Protein AF-A0AAW1NKD7-F1 (afdb_monomer_lite)

pLDDT: mean 71.97, std 22.17, range [36.28, 98.69]

Radius of gyration: 28.8 Å; chains: 1; bounding box: 58×76×68 Å

Sequence (134 aa):
MQQQQQQQQLQSTDSGSRGKARSSDKASSAYASRHQAAEQRRRSRINDRLDRLRACVPHQDRANTAAFLDEVIKYVQSLQQRVRELEAAVGVPSTIPEAKAHEAYPAPSTSAAETAFLRIERRSVETGKLAELV

Organism: NCBI:txid706552

Secondary structure (DSSP, 8-state):
--TTSGGG-S--------SS-TTHHHHHHHHHHHHHHHHHHHHHHHHHHHHHHHHHS---TT--HHHHHHHHHHHHHHHHHHHHHHHHHHT------------------TTTTHHHHTTTS-S-S---------

InterPro domains:
  IPR011598 Myc-type, basic helix-loop-helix (bHLH) domain [PF00010] (33-80)
  IPR011598 Myc-type, basic helix-loop-helix (bHLH) domain [PS50888] (30-79)
  IPR011598 Myc-type, basic helix-loop-helix (bHLH) domain [SM00353] (36-85)
  IPR036638 Helix-loop-helix DNA-binding domain superfamily [G3DSA:4.10.280.10] (29-93)
  IPR036638 Helix-loop-helix DNA-binding domain superfamily [SSF47459] (33-93)
  IPR044295 Transcription factor BIM1/2/3 [PTHR46412] (4-89)

Structure (mmCIF, N/CA/C/O backbone):
data_AF-A0AAW1NKD7-F1
#
_entry.id   AF-A0AAW1NKD7-F1
#
loop_
_atom_site.group_PDB
_atom_site.id
_atom_site.type_symbol
_atom_site.label_atom_id
_atom_site.label_alt_id
_atom_site.label_comp_id
_atom_site.label_asym_id
_atom_site.label_entity_id
_atom_site.label_seq_id
_atom_site.pdbx_PDB_ins_code
_atom_site.Cartn_x
_atom_site.Cartn_y
_atom_site.Cartn_z
_atom_site.occupancy
_atom_site.B_iso_or_equiv
_atom_site.auth_seq_id
_atom_site.auth_comp_id
_atom_site.auth_asym_id
_atom_site.auth_atom_id
_atom_site.pdbx_PDB_model_num
ATOM 1 N N . MET A 1 1 ? 3.313 28.440 -36.389 1.00 56.69 1 MET A N 1
ATOM 2 C CA . MET A 1 1 ? 4.443 28.014 -37.249 1.00 56.69 1 MET A CA 1
ATOM 3 C C . MET A 1 1 ? 5.728 27.705 -36.471 1.00 56.69 1 MET A C 1
ATOM 5 O O . MET A 1 1 ? 6.350 26.709 -36.794 1.00 56.69 1 MET A O 1
ATOM 9 N N . GLN A 1 2 ? 6.117 28.453 -35.424 1.00 64.19 2 GLN A N 1
ATOM 10 C CA . GLN A 1 2 ? 7.354 28.153 -34.664 1.00 64.19 2 GLN A CA 1
ATOM 11 C C . GLN A 1 2 ? 7.263 26.980 -33.666 1.00 64.19 2 GLN A C 1
ATOM 13 O O . GLN A 1 2 ? 8.270 26.340 -33.390 1.00 64.19 2 GLN A O 1
ATOM 18 N N . GLN A 1 3 ? 6.073 26.627 -33.166 1.00 64.75 3 GLN A N 1
ATOM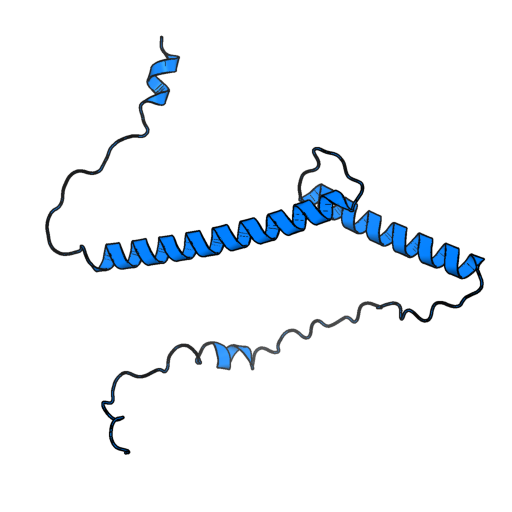 19 C CA . GLN A 1 3 ? 5.941 25.554 -32.165 1.00 64.75 3 GLN A CA 1
ATOM 20 C C . GLN A 1 3 ? 6.013 24.131 -32.760 1.00 64.75 3 GLN A C 1
ATOM 22 O O . GLN A 1 3 ? 6.223 23.166 -32.033 1.00 64.75 3 GLN A O 1
ATOM 27 N N . GLN A 1 4 ? 5.901 23.986 -34.086 1.00 61.53 4 GLN A N 1
ATOM 28 C CA . GLN A 1 4 ? 5.941 22.675 -34.747 1.00 61.53 4 GLN A CA 1
ATOM 29 C C . GLN A 1 4 ? 7.374 22.197 -35.057 1.00 61.53 4 GLN A C 1
ATOM 31 O O . GLN A 1 4 ? 7.587 21.006 -35.264 1.00 61.53 4 GLN A O 1
ATOM 36 N N . GLN A 1 5 ? 8.374 23.088 -35.026 1.00 61.50 5 GLN A N 1
ATOM 37 C CA . GLN A 1 5 ? 9.779 22.725 -35.275 1.00 61.50 5 GLN A CA 1
ATOM 38 C C . GLN A 1 5 ? 10.489 22.103 -34.066 1.00 61.50 5 GLN A C 1
ATOM 40 O O . GLN A 1 5 ? 11.504 21.435 -34.238 1.00 61.50 5 GLN A O 1
ATOM 45 N N . GLN A 1 6 ? 9.959 22.254 -32.849 1.00 61.59 6 GLN A N 1
ATOM 46 C CA . GLN A 1 6 ? 10.616 21.706 -31.658 1.00 61.59 6 GLN A CA 1
ATOM 47 C C . GLN A 1 6 ? 10.318 20.214 -31.425 1.00 61.59 6 GLN A C 1
ATOM 49 O O . GLN A 1 6 ? 11.028 19.565 -30.665 1.00 61.59 6 GLN A O 1
ATOM 54 N N . GLN A 1 7 ? 9.332 19.637 -32.122 1.00 59.34 7 GLN A N 1
ATOM 55 C CA . GLN A 1 7 ? 8.978 18.216 -31.982 1.00 59.34 7 GLN A CA 1
ATOM 56 C C . GLN A 1 7 ? 9.740 17.275 -32.936 1.00 59.34 7 GLN A C 1
ATOM 58 O O . GLN A 1 7 ? 9.545 16.066 -32.867 1.00 59.34 7 GLN A O 1
ATOM 63 N N . GLN A 1 8 ? 10.636 17.781 -33.793 1.00 56.56 8 GLN A N 1
ATOM 64 C CA . GLN A 1 8 ? 11.392 16.949 -34.749 1.00 56.56 8 GLN A CA 1
ATOM 65 C C . GLN A 1 8 ? 12.825 16.589 -34.299 1.00 56.56 8 GLN A C 1
ATOM 67 O O . GLN A 1 8 ? 13.549 15.945 -35.048 1.00 56.56 8 GLN A O 1
ATOM 72 N N . GLN A 1 9 ? 13.253 16.944 -33.080 1.00 55.78 9 GLN A N 1
ATOM 73 C CA . GLN A 1 9 ? 14.647 16.756 -32.626 1.00 55.78 9 GLN A CA 1
ATOM 74 C C . GLN A 1 9 ? 14.918 15.506 -31.760 1.00 55.78 9 GLN A C 1
ATOM 76 O O . GLN A 1 9 ? 15.846 15.513 -30.959 1.00 55.78 9 GLN A O 1
ATOM 81 N N . LEU A 1 10 ? 14.167 14.407 -31.904 1.00 51.78 10 LEU A N 1
ATOM 82 C CA . LEU A 1 10 ? 14.479 13.146 -31.194 1.00 51.78 10 LEU A CA 1
ATOM 83 C C . LEU A 1 10 ? 14.601 11.920 -32.108 1.00 51.78 10 LEU A C 1
ATOM 85 O O . LEU A 1 10 ? 14.267 10.808 -31.706 1.00 51.78 10 LEU A O 1
ATOM 89 N N . GLN A 1 11 ? 15.105 12.091 -33.330 1.00 53.00 11 GLN A N 1
ATOM 90 C CA . GLN A 1 11 ? 15.504 10.957 -34.165 1.00 53.00 11 GLN A CA 1
ATOM 91 C C . GLN A 1 11 ? 16.816 11.267 -34.889 1.00 53.00 11 GLN A C 1
ATOM 93 O O . GLN A 1 11 ? 16.874 12.221 -35.661 1.00 53.00 11 GLN A O 1
ATOM 98 N N . SER A 1 12 ? 17.814 10.399 -34.669 1.00 46.31 12 SER A N 1
ATOM 99 C CA . SER A 1 12 ? 18.993 10.095 -35.512 1.00 46.31 12 SER A CA 1
ATOM 100 C C . SER A 1 12 ? 20.355 10.393 -34.877 1.00 46.31 12 SER A C 1
ATOM 102 O O . SER A 1 12 ? 20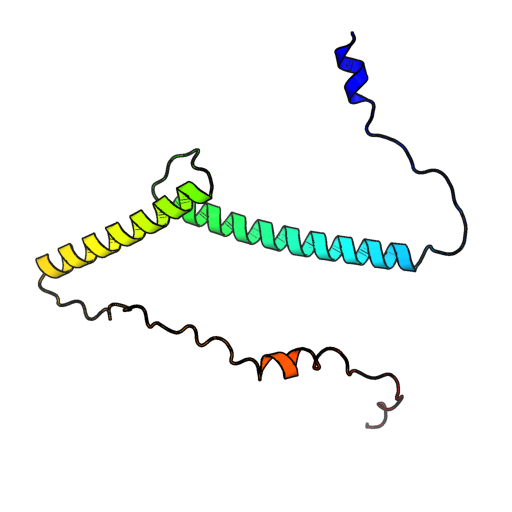.841 11.511 -34.964 1.00 46.31 12 SER A O 1
ATOM 104 N N . THR A 1 13 ? 21.019 9.342 -34.384 1.00 40.47 13 THR A N 1
ATOM 105 C CA . THR A 1 13 ? 22.406 9.013 -34.767 1.00 40.47 13 THR A CA 1
ATOM 106 C C . THR A 1 13 ? 22.634 7.501 -34.624 1.00 40.47 13 THR A C 1
ATOM 108 O O . THR A 1 13 ? 23.057 7.005 -33.587 1.00 40.47 13 THR A O 1
ATOM 111 N N . ASP A 1 14 ? 22.379 6.740 -35.689 1.00 48.75 14 ASP A N 1
ATOM 112 C CA . ASP A 1 14 ? 23.115 5.491 -35.915 1.00 48.75 14 ASP A CA 1
ATOM 113 C C . ASP A 1 14 ? 23.528 5.431 -37.381 1.00 48.75 14 ASP A C 1
ATOM 115 O O . ASP A 1 14 ? 22.746 5.095 -38.269 1.00 48.75 14 ASP A O 1
ATOM 119 N N . SER A 1 15 ? 24.776 5.806 -37.637 1.00 47.88 15 SER A N 1
ATOM 120 C CA . SER A 1 15 ? 25.450 5.433 -38.869 1.00 47.88 15 SER A CA 1
ATOM 121 C C . SER A 1 15 ? 26.953 5.336 -38.634 1.00 47.88 15 SER A C 1
ATOM 123 O O . SER A 1 15 ? 27.668 6.334 -38.662 1.00 47.88 15 SER A O 1
ATOM 125 N N . GLY A 1 16 ? 27.428 4.098 -38.497 1.00 45.38 16 GLY A N 1
ATOM 126 C CA . GLY A 1 16 ? 28.688 3.692 -39.115 1.00 45.38 16 GLY A CA 1
ATOM 127 C C . GLY A 1 16 ? 29.859 3.393 -38.182 1.00 45.38 16 GLY A C 1
ATOM 128 O O . GLY A 1 16 ? 30.730 4.228 -37.989 1.00 45.38 16 GLY A O 1
ATOM 129 N N . SER A 1 17 ? 29.995 2.126 -37.780 1.00 45.94 17 SER A N 1
ATOM 130 C CA . SER A 1 17 ? 31.299 1.450 -37.853 1.00 45.94 17 SER A CA 1
ATOM 131 C C . SER A 1 17 ? 31.132 -0.070 -37.971 1.00 45.94 17 SER A C 1
ATOM 133 O O . SER A 1 17 ? 30.509 -0.746 -37.145 1.00 45.94 17 SER A O 1
ATOM 135 N N . ARG A 1 18 ? 31.637 -0.627 -39.076 1.00 53.72 18 ARG A N 1
ATOM 136 C CA . ARG A 1 18 ? 31.722 -2.069 -39.333 1.00 53.72 18 ARG A CA 1
ATOM 137 C C . ARG A 1 18 ? 33.073 -2.568 -38.824 1.00 53.72 18 ARG A C 1
ATOM 139 O O . ARG A 1 18 ? 34.096 -2.184 -39.369 1.00 53.72 18 ARG A O 1
ATOM 146 N N . GLY A 1 19 ? 33.044 -3.529 -37.900 1.00 50.75 19 GLY A N 1
ATOM 147 C CA . GLY A 1 19 ? 34.124 -4.508 -37.746 1.00 50.75 19 GLY A CA 1
ATOM 148 C C . GLY A 1 19 ? 34.533 -4.807 -36.304 1.00 50.75 19 GLY A C 1
ATOM 149 O O . GLY A 1 19 ? 35.221 -4.017 -35.684 1.00 50.75 19 GLY A O 1
ATOM 150 N N . LYS A 1 20 ? 34.185 -6.015 -35.830 1.00 49.75 20 LYS A N 1
ATOM 151 C CA . LYS A 1 20 ? 34.854 -6.753 -34.733 1.00 49.75 20 LYS A CA 1
ATOM 152 C C . LYS A 1 20 ? 34.604 -6.348 -33.254 1.00 49.75 20 LYS A C 1
ATOM 154 O O . LYS A 1 20 ? 35.497 -6.510 -32.440 1.00 49.75 20 LYS A O 1
ATOM 159 N N . ALA A 1 21 ? 33.381 -5.965 -32.866 1.00 53.12 21 ALA A N 1
ATOM 160 C CA . ALA A 1 21 ? 32.963 -5.904 -31.440 1.00 53.12 21 ALA A CA 1
ATOM 161 C C . ALA A 1 21 ? 31.536 -6.448 -31.161 1.00 53.12 21 ALA A C 1
ATOM 163 O O . ALA A 1 21 ? 30.978 -6.319 -30.080 1.00 53.12 21 ALA A O 1
ATOM 164 N N . ARG A 1 22 ? 30.899 -7.088 -32.151 1.00 55.91 22 ARG A N 1
ATOM 165 C CA . ARG A 1 22 ? 29.436 -7.303 -32.164 1.00 55.91 22 ARG A CA 1
ATOM 166 C C . ARG A 1 22 ? 28.898 -8.435 -31.273 1.00 55.91 22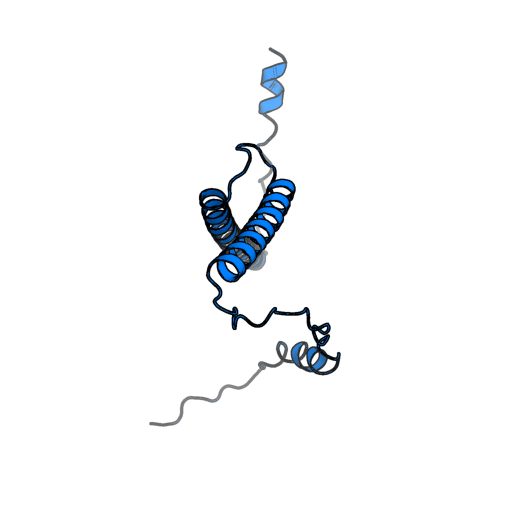 ARG A C 1
ATOM 168 O O . ARG A 1 22 ? 27.684 -8.631 -31.263 1.00 55.91 22 ARG A O 1
ATOM 175 N N . SER A 1 23 ? 29.740 -9.200 -30.575 1.00 58.19 23 SER A N 1
ATOM 176 C CA . SER A 1 23 ? 29.277 -10.284 -29.687 1.00 58.19 23 SER A CA 1
ATOM 177 C C . SER A 1 23 ? 29.153 -9.845 -28.225 1.00 58.19 23 SER A C 1
ATOM 179 O O . SER A 1 23 ? 28.169 -10.202 -27.579 1.00 58.19 23 SER A O 1
ATOM 181 N N . SER A 1 24 ? 30.080 -9.027 -27.719 1.00 60.72 24 SER A N 1
ATOM 182 C CA . SER A 1 24 ? 30.067 -8.522 -26.338 1.00 60.72 24 SER A CA 1
ATOM 183 C C . SER A 1 24 ? 28.955 -7.499 -26.105 1.00 60.72 24 SER A C 1
ATOM 185 O O . SER A 1 24 ? 28.232 -7.602 -25.116 1.00 60.72 24 SER A O 1
ATOM 187 N N . ASP A 1 25 ? 28.732 -6.580 -27.048 1.00 60.59 25 ASP A N 1
ATOM 188 C CA . ASP A 1 25 ? 27.690 -5.549 -26.915 1.00 60.59 25 ASP A CA 1
ATOM 189 C C . ASP A 1 25 ? 26.276 -6.131 -27.009 1.00 60.59 25 ASP A C 1
ATOM 191 O O . ASP A 1 25 ? 25.363 -5.687 -26.314 1.00 60.59 25 ASP A O 1
ATOM 195 N N . LYS A 1 26 ? 26.086 -7.190 -27.807 1.00 61.56 26 LYS A N 1
ATOM 196 C CA . LYS A 1 26 ? 24.810 -7.917 -27.867 1.00 61.56 26 LYS A CA 1
ATOM 197 C C . LYS A 1 26 ? 24.534 -8.701 -26.588 1.00 61.56 26 LYS A C 1
ATOM 199 O O . LYS A 1 26 ? 23.390 -8.731 -26.143 1.00 61.56 26 LYS A O 1
ATOM 204 N N . ALA A 1 27 ? 25.558 -9.305 -25.982 1.00 63.06 27 ALA A N 1
ATOM 205 C CA . ALA A 1 27 ? 25.425 -9.978 -24.692 1.00 63.06 27 ALA A CA 1
ATOM 206 C C . ALA A 1 27 ? 25.131 -8.978 -23.556 1.00 63.06 27 ALA A C 1
ATOM 208 O O . ALA A 1 27 ? 24.255 -9.235 -22.730 1.00 63.06 27 ALA A O 1
ATOM 209 N N . SER A 1 28 ? 25.789 -7.813 -23.566 1.00 71.00 28 SER A N 1
ATOM 210 C CA . SER A 1 28 ? 25.546 -6.708 -22.627 1.00 71.00 28 SER A CA 1
ATOM 211 C C . SER A 1 28 ? 24.134 -6.123 -22.773 1.00 71.00 28 SER A C 1
ATOM 213 O O . SER A 1 28 ? 23.395 -6.018 -21.794 1.00 71.00 28 SER A O 1
ATOM 215 N N . SER A 1 29 ? 23.697 -5.850 -24.006 1.00 78.00 29 SER A N 1
ATOM 216 C CA . SER A 1 29 ? 22.342 -5.373 -24.310 1.00 78.00 29 SER A CA 1
ATOM 217 C C . SER A 1 29 ? 21.265 -6.393 -23.920 1.00 78.00 29 SER A C 1
ATOM 219 O O . SER A 1 29 ? 20.270 -6.035 -23.289 1.00 78.00 29 SER A O 1
ATOM 221 N N . ALA A 1 30 ? 21.480 -7.680 -24.208 1.00 77.00 30 ALA A N 1
ATOM 222 C CA . ALA A 1 30 ? 20.565 -8.743 -23.799 1.00 77.00 30 ALA A CA 1
ATOM 223 C C . ALA A 1 30 ? 20.498 -8.891 -22.269 1.00 77.00 30 ALA A C 1
ATOM 225 O O . ALA A 1 30 ? 19.420 -9.115 -21.717 1.00 77.00 30 ALA A O 1
ATOM 226 N N . TYR A 1 31 ? 21.621 -8.736 -21.563 1.00 81.31 31 TYR A N 1
ATOM 227 C CA . TYR A 1 31 ? 21.648 -8.736 -20.101 1.00 81.31 31 TYR A CA 1
ATOM 228 C C . TYR A 1 31 ? 20.891 -7.536 -19.515 1.00 81.31 31 TYR A C 1
ATOM 230 O O . TYR A 1 31 ? 20.020 -7.717 -18.661 1.00 81.31 31 TYR A O 1
ATOM 238 N N . ALA A 1 32 ? 21.145 -6.329 -20.026 1.00 85.00 32 ALA A N 1
ATOM 239 C CA . ALA A 1 32 ? 20.430 -5.119 -19.629 1.00 85.00 32 ALA A CA 1
ATOM 240 C C . ALA A 1 32 ? 18.918 -5.240 -19.894 1.00 85.00 32 ALA A C 1
ATOM 242 O O . ALA A 1 32 ? 18.111 -4.919 -19.022 1.00 85.00 32 ALA A O 1
ATOM 243 N N . SER A 1 33 ? 18.524 -5.794 -21.045 1.00 88.94 33 SER A N 1
ATOM 244 C CA . SER A 1 33 ? 17.123 -6.060 -21.394 1.00 88.94 33 SER A CA 1
ATOM 245 C C . SER A 1 33 ? 16.464 -7.059 -20.433 1.00 88.94 33 SER A C 1
ATOM 247 O O . SER A 1 33 ? 15.354 -6.827 -19.951 1.00 88.94 33 SER A O 1
ATOM 249 N N . ARG A 1 34 ? 17.160 -8.143 -20.062 1.00 92.25 34 ARG A N 1
ATOM 250 C CA . ARG A 1 34 ? 16.669 -9.109 -19.061 1.00 92.25 34 ARG A CA 1
ATOM 251 C C . ARG A 1 34 ? 16.486 -8.467 -17.688 1.00 92.25 34 ARG A C 1
ATOM 253 O O . ARG A 1 34 ? 15.478 -8.736 -17.033 1.00 92.25 34 ARG A O 1
ATOM 260 N N . HIS A 1 35 ? 17.429 -7.626 -17.266 1.00 95.12 35 HIS A N 1
ATOM 261 C CA . HIS A 1 35 ? 17.336 -6.885 -16.010 1.00 95.12 35 HIS A CA 1
ATOM 262 C C . HIS A 1 35 ? 16.139 -5.924 -16.019 1.00 95.12 35 HIS A C 1
ATOM 264 O O . HIS A 1 35 ? 15.331 -5.937 -15.094 1.00 95.12 35 HIS A O 1
ATOM 270 N N . GLN A 1 36 ? 15.954 -5.161 -17.099 1.00 96.25 36 GLN A N 1
ATOM 271 C CA . GLN A 1 36 ? 14.792 -4.285 -17.277 1.00 96.25 36 GLN A CA 1
ATOM 272 C C . GLN A 1 36 ? 13.470 -5.064 -17.248 1.00 96.25 36 GLN A C 1
ATOM 274 O O . GLN A 1 36 ? 12.533 -4.657 -16.567 1.00 96.25 36 GLN A O 1
ATOM 279 N N . ALA A 1 37 ? 13.391 -6.218 -17.918 1.00 96.50 37 ALA A N 1
ATOM 280 C CA . ALA A 1 37 ? 12.200 -7.067 -17.897 1.00 96.50 37 ALA A CA 1
ATOM 281 C C . ALA A 1 37 ? 11.924 -7.674 -16.507 1.00 96.50 37 ALA A C 1
ATOM 283 O O . ALA A 1 37 ? 10.769 -7.877 -16.121 1.00 96.50 37 ALA A O 1
ATOM 284 N N . ALA A 1 38 ? 12.966 -7.999 -15.739 1.00 96.75 38 ALA A N 1
ATOM 285 C CA . ALA A 1 38 ? 12.822 -8.437 -14.353 1.00 96.75 38 ALA A CA 1
ATOM 286 C C . ALA A 1 38 ? 12.292 -7.302 -13.464 1.00 96.75 38 ALA A C 1
ATOM 288 O O . ALA A 1 38 ? 11.323 -7.500 -12.729 1.00 96.75 38 ALA A O 1
ATOM 289 N N . GLU A 1 39 ? 12.863 -6.110 -13.598 1.00 97.75 39 GLU A N 1
ATOM 290 C CA . GLU A 1 39 ? 12.459 -4.918 -12.859 1.00 97.75 39 GLU A CA 1
ATOM 291 C C . GLU A 1 39 ? 11.026 -4.489 -13.197 1.00 97.75 39 GLU A C 1
ATOM 293 O O . GLU A 1 39 ? 10.231 -4.220 -12.299 1.00 97.75 39 GLU A O 1
ATOM 298 N N . GLN A 1 40 ? 10.636 -4.523 -14.473 1.00 98.19 40 GLN A N 1
ATOM 299 C CA . GLN A 1 40 ? 9.266 -4.224 -14.885 1.00 98.19 40 GLN A CA 1
ATOM 300 C C . GLN A 1 40 ? 8.265 -5.181 -14.230 1.00 98.19 40 GLN A C 1
ATOM 302 O O . GLN A 1 40 ? 7.277 -4.735 -13.651 1.00 98.19 40 GLN A O 1
ATOM 307 N N . ARG A 1 41 ? 8.546 -6.492 -14.232 1.00 98.44 41 ARG A N 1
ATOM 308 C CA . ARG A 1 41 ? 7.706 -7.485 -13.537 1.00 98.44 41 ARG A CA 1
ATOM 309 C C . ARG A 1 41 ? 7.641 -7.228 -12.034 1.00 98.44 41 ARG A C 1
ATOM 311 O O . ARG A 1 41 ? 6.585 -7.406 -11.428 1.00 98.44 41 ARG A O 1
ATOM 318 N N . ARG A 1 42 ? 8.750 -6.804 -11.421 1.00 98.69 42 ARG A N 1
ATOM 319 C CA . ARG A 1 42 ? 8.789 -6.421 -10.005 1.00 98.69 42 ARG A CA 1
ATOM 320 C C . ARG A 1 42 ? 7.895 -5.204 -9.746 1.00 98.69 42 ARG A C 1
ATOM 322 O O . ARG A 1 42 ? 7.147 -5.221 -8.773 1.00 98.69 42 ARG A O 1
ATOM 329 N N . ARG A 1 43 ? 7.944 -4.178 -10.603 1.00 98.44 43 ARG A N 1
ATOM 330 C CA . ARG A 1 43 ? 7.109 -2.968 -10.504 1.00 98.44 43 ARG A CA 1
ATOM 331 C C . ARG A 1 43 ? 5.628 -3.284 -10.681 1.00 98.44 43 ARG A C 1
ATOM 333 O O . ARG A 1 43 ? 4.844 -2.858 -9.842 1.00 98.44 43 ARG A O 1
ATOM 340 N N . SER A 1 44 ? 5.263 -4.091 -11.680 1.00 98.62 44 SER A N 1
ATOM 341 C CA . SER A 1 44 ? 3.880 -4.549 -11.880 1.00 98.62 44 SER A CA 1
ATOM 342 C C . SER A 1 44 ? 3.332 -5.238 -10.631 1.00 98.62 44 SER A C 1
ATOM 344 O O . SER A 1 44 ? 2.324 -4.803 -10.096 1.00 98.62 44 SER A O 1
ATOM 346 N N . ARG A 1 45 ? 4.064 -6.211 -10.067 1.00 98.44 45 ARG A N 1
ATOM 347 C CA . ARG A 1 45 ? 3.630 -6.914 -8.845 1.00 98.44 45 ARG A CA 1
ATOM 348 C C . ARG A 1 45 ? 3.446 -5.994 -7.637 1.00 98.44 45 ARG A C 1
ATOM 350 O O . ARG A 1 45 ? 2.596 -6.273 -6.796 1.00 98.44 45 ARG A O 1
ATOM 357 N N . ILE A 1 46 ? 4.278 -4.958 -7.498 1.00 98.44 46 ILE A N 1
ATOM 358 C CA . ILE A 1 46 ? 4.120 -3.974 -6.418 1.00 98.44 46 ILE A CA 1
ATOM 359 C C . ILE A 1 46 ? 2.860 -3.146 -6.647 1.00 98.44 46 ILE A C 1
ATOM 361 O O . ILE A 1 46 ? 2.073 -2.996 -5.717 1.00 98.44 46 ILE A O 1
ATOM 365 N N . ASN A 1 47 ? 2.649 -2.657 -7.867 1.00 98.19 47 ASN A N 1
ATOM 366 C CA . ASN A 1 47 ? 1.481 -1.848 -8.195 1.00 98.19 47 ASN A CA 1
ATOM 367 C C . ASN A 1 47 ? 0.181 -2.643 -8.024 1.00 98.19 47 ASN A C 1
ATOM 369 O O . ASN A 1 47 ? -0.721 -2.152 -7.360 1.00 98.19 47 ASN A O 1
ATOM 373 N N . ASP A 1 48 ? 0.135 -3.907 -8.458 1.00 98.56 48 ASP A N 1
ATOM 374 C CA . ASP A 1 48 ? -1.036 -4.775 -8.263 1.00 98.56 48 ASP A CA 1
ATOM 375 C C . ASP A 1 48 ? -1.409 -4.909 -6.775 1.00 98.56 48 ASP A C 1
ATOM 377 O O . ASP A 1 48 ? -2.579 -4.904 -6.391 1.00 98.56 48 ASP A O 1
ATOM 381 N N . ARG A 1 49 ? -0.402 -5.036 -5.900 1.00 98.25 49 ARG A N 1
ATOM 382 C CA . ARG A 1 49 ? -0.616 -5.099 -4.446 1.00 98.25 49 ARG A CA 1
ATOM 383 C C . ARG A 1 49 ? -1.057 -3.754 -3.881 1.00 98.25 49 ARG A C 1
ATOM 385 O O . ARG A 1 49 ? -1.905 -3.734 -2.994 1.00 98.25 49 ARG A O 1
ATOM 392 N N . LEU A 1 50 ? -0.491 -2.657 -4.378 1.00 97.81 50 LEU A N 1
ATOM 393 C CA . LEU A 1 50 ? -0.841 -1.307 -3.951 1.00 97.81 50 LEU A CA 1
ATOM 394 C C . LEU A 1 50 ? -2.285 -0.957 -4.335 1.00 97.81 50 LEU A C 1
ATOM 396 O O . LEU A 1 50 ? -3.004 -0.386 -3.523 1.00 97.81 50 LEU A O 1
ATOM 400 N N . ASP A 1 51 ? -2.737 -1.365 -5.518 1.00 96.88 51 ASP A N 1
ATOM 401 C CA . ASP A 1 51 ? -4.106 -1.129 -5.981 1.00 96.88 51 ASP A CA 1
ATOM 402 C C . ASP A 1 51 ? -5.121 -1.970 -5.200 1.00 96.88 51 ASP A C 1
ATOM 404 O O . ASP A 1 51 ? -6.166 -1.467 -4.786 1.00 96.88 51 ASP A O 1
ATOM 408 N N . ARG A 1 52 ? -4.779 -3.226 -4.879 1.00 98.00 52 ARG A N 1
ATOM 409 C CA . ARG A 1 52 ? -5.576 -4.039 -3.944 1.00 98.00 52 ARG A CA 1
ATOM 410 C C . ARG A 1 52 ? -5.660 -3.413 -2.555 1.00 98.00 52 ARG A C 1
ATOM 412 O O . ARG A 1 52 ? -6.707 -3.488 -1.925 1.00 98.00 52 ARG A O 1
ATOM 419 N N . LEU A 1 53 ? -4.573 -2.813 -2.070 1.00 97.81 53 LEU A N 1
ATOM 420 C CA . LEU A 1 53 ? -4.569 -2.118 -0.784 1.00 97.81 53 LEU A CA 1
ATOM 421 C C . LEU A 1 53 ? -5.472 -0.876 -0.822 1.00 97.81 53 LEU A C 1
ATOM 423 O O . LEU A 1 53 ? -6.257 -0.680 0.103 1.00 97.81 53 LEU A O 1
ATOM 427 N N . ARG A 1 54 ? -5.422 -0.086 -1.904 1.00 97.00 54 ARG A N 1
ATOM 428 C CA . ARG A 1 54 ? -6.320 1.062 -2.125 1.00 97.00 54 ARG A CA 1
ATOM 429 C C . ARG A 1 54 ? -7.788 0.663 -2.100 1.00 97.00 54 ARG A C 1
ATOM 431 O O . ARG A 1 54 ? -8.582 1.341 -1.465 1.00 97.00 54 ARG A O 1
ATOM 438 N N . ALA A 1 55 ? -8.148 -0.459 -2.716 1.00 96.56 55 ALA A N 1
ATOM 439 C CA . ALA A 1 55 ? -9.533 -0.930 -2.728 1.00 96.56 55 ALA A CA 1
ATOM 440 C C . ALA A 1 55 ? -10.096 -1.258 -1.327 1.00 96.56 55 ALA A C 1
ATOM 442 O O . ALA A 1 55 ? -11.310 -1.248 -1.144 1.00 96.56 55 ALA A O 1
ATOM 443 N N . CYS A 1 56 ? -9.237 -1.555 -0.346 1.00 96.88 56 CYS A N 1
ATOM 444 C CA . CYS A 1 56 ? -9.653 -1.953 1.002 1.00 96.88 56 CYS A CA 1
ATOM 445 C C . CYS A 1 56 ? -9.604 -0.818 2.034 1.00 96.88 56 CYS A C 1
ATOM 447 O O . CYS A 1 56 ? -10.206 -0.945 3.099 1.00 96.88 56 CYS A O 1
ATOM 449 N N . VAL A 1 57 ? -8.846 0.247 1.769 1.00 96.88 57 VAL A N 1
ATOM 450 C CA . VAL A 1 57 ? -8.593 1.324 2.734 1.00 96.88 57 VAL A CA 1
ATOM 451 C C . VAL A 1 57 ? -9.305 2.594 2.273 1.00 96.88 57 VAL A C 1
ATOM 453 O O . VAL A 1 57 ? -9.092 3.006 1.136 1.00 96.88 57 VAL A O 1
ATOM 456 N N . PRO A 1 58 ? -10.119 3.251 3.118 1.00 96.69 58 PRO A N 1
ATOM 457 C CA . PRO A 1 58 ? -10.692 4.554 2.787 1.00 96.69 58 PRO A CA 1
ATOM 458 C C . PRO A 1 58 ? -9.581 5.590 2.560 1.00 96.69 58 PRO A C 1
ATOM 460 O O . PRO A 1 58 ? -8.755 5.795 3.446 1.00 96.69 58 PRO A O 1
ATOM 463 N N . HIS A 1 59 ? -9.557 6.228 1.388 1.00 95.31 59 HIS A N 1
ATOM 464 C CA . HIS A 1 59 ? -8.526 7.196 1.003 1.00 95.31 59 HIS A CA 1
ATOM 465 C C . HIS A 1 59 ? -9.074 8.250 0.036 1.00 95.31 59 HIS A C 1
ATOM 467 O O . HIS A 1 59 ? -10.154 8.085 -0.533 1.00 95.31 59 HIS A O 1
ATOM 473 N N . GLN A 1 60 ? -8.326 9.337 -0.164 1.00 92.69 60 GLN A N 1
ATOM 474 C CA . GLN A 1 60 ? -8.646 10.337 -1.188 1.00 92.69 60 GLN A CA 1
ATOM 475 C C . GLN A 1 60 ? -8.205 9.861 -2.584 1.00 92.69 60 GLN A C 1
ATOM 477 O O . GLN A 1 60 ? -7.051 9.471 -2.759 1.00 92.69 60 GLN A O 1
ATOM 482 N N . ASP A 1 61 ? -9.064 9.999 -3.602 1.00 87.19 61 ASP A N 1
ATOM 483 C CA . ASP A 1 61 ? -8.819 9.523 -4.984 1.00 87.19 61 ASP A CA 1
ATOM 484 C C . ASP A 1 61 ? -7.496 10.000 -5.614 1.00 87.19 61 ASP A C 1
ATOM 486 O O . ASP A 1 61 ? -6.965 9.371 -6.529 1.00 87.19 61 ASP A O 1
ATOM 490 N N . ARG A 1 62 ? -6.956 11.139 -5.158 1.00 89.62 62 ARG A N 1
ATOM 491 C CA . ARG A 1 62 ? -5.714 11.743 -5.675 1.00 89.62 62 ARG A CA 1
ATOM 492 C C . ARG A 1 62 ? -4.565 11.760 -4.664 1.00 89.62 62 ARG A C 1
ATOM 494 O O . ARG A 1 62 ? -3.603 12.504 -4.857 1.00 89.62 62 ARG A O 1
ATOM 501 N N . ALA A 1 63 ? -4.644 10.969 -3.595 1.00 91.38 63 ALA A N 1
ATOM 502 C CA . ALA A 1 63 ? -3.556 10.864 -2.630 1.00 91.38 63 ALA A CA 1
ATOM 503 C C . ALA A 1 63 ? -2.285 10.315 -3.303 1.00 91.38 63 ALA A C 1
ATOM 505 O O . ALA A 1 63 ? -2.300 9.282 -3.979 1.00 91.38 63 ALA A O 1
ATOM 506 N N . ASN A 1 64 ? -1.157 11.004 -3.106 1.00 96.88 64 ASN A N 1
ATOM 507 C CA . ASN A 1 64 ? 0.141 10.464 -3.506 1.00 96.88 64 ASN A CA 1
ATOM 508 C C . ASN A 1 64 ? 0.501 9.238 -2.640 1.00 96.88 64 ASN A C 1
ATOM 510 O O . ASN A 1 64 ? -0.080 9.023 -1.578 1.00 96.88 64 ASN A O 1
ATOM 514 N N . THR A 1 65 ? 1.460 8.417 -3.083 1.00 96.69 65 THR A N 1
ATOM 515 C CA . THR A 1 65 ? 1.772 7.143 -2.410 1.00 96.69 65 THR A CA 1
ATOM 516 C C . THR A 1 65 ? 2.177 7.316 -0.947 1.00 96.69 65 THR A C 1
ATOM 518 O O . THR A 1 65 ? 1.777 6.500 -0.129 1.00 96.69 65 THR A O 1
ATOM 521 N N . ALA A 1 66 ? 2.935 8.358 -0.601 1.00 97.88 66 ALA A N 1
ATOM 522 C CA . ALA A 1 66 ? 3.359 8.577 0.782 1.00 97.88 66 ALA A CA 1
ATOM 523 C C . ALA A 1 66 ? 2.161 8.913 1.683 1.00 97.88 66 ALA A C 1
ATOM 525 O O . ALA A 1 66 ? 1.934 8.227 2.675 1.00 97.88 66 ALA A O 1
ATOM 526 N N . ALA A 1 67 ? 1.339 9.881 1.270 1.00 96.94 67 ALA A N 1
ATOM 527 C CA . ALA A 1 67 ? 0.134 10.267 1.999 1.00 96.94 67 ALA A CA 1
ATOM 528 C C . ALA A 1 67 ? -0.853 9.096 2.146 1.00 96.94 67 ALA A C 1
ATOM 530 O O . ALA A 1 67 ? -1.409 8.890 3.221 1.00 96.94 67 ALA A O 1
ATOM 531 N N . PHE A 1 68 ? -1.021 8.284 1.096 1.00 98.06 68 PHE A N 1
ATOM 532 C CA . PHE A 1 68 ? -1.849 7.080 1.162 1.00 98.06 68 PHE A CA 1
ATOM 533 C C . PHE A 1 68 ? -1.321 6.073 2.197 1.00 98.06 68 PHE A C 1
ATOM 535 O O . PHE A 1 68 ? -2.099 5.511 2.961 1.00 98.06 68 PHE A O 1
ATOM 542 N N . LEU A 1 69 ? -0.005 5.850 2.264 1.00 98.31 69 LEU A N 1
ATOM 543 C CA . LEU A 1 69 ? 0.575 4.934 3.252 1.00 98.31 69 LEU A CA 1
ATOM 544 C C . LEU A 1 69 ? 0.380 5.435 4.693 1.00 98.31 69 LEU A C 1
ATOM 546 O O . LEU A 1 69 ? 0.124 4.619 5.580 1.00 98.31 69 LEU A O 1
ATOM 550 N N . ASP A 1 70 ? 0.409 6.749 4.923 1.00 97.69 70 ASP A N 1
ATOM 551 C CA . ASP A 1 70 ? 0.072 7.325 6.231 1.00 97.69 70 ASP A CA 1
ATOM 552 C C . ASP A 1 70 ? -1.404 7.087 6.601 1.00 97.69 70 ASP A C 1
ATOM 554 O O . ASP A 1 70 ? -1.718 6.776 7.754 1.00 97.69 70 ASP A O 1
ATOM 558 N N . GLU A 1 71 ? -2.324 7.199 5.636 1.00 97.38 71 GLU A N 1
ATOM 559 C CA . GLU A 1 71 ? -3.748 6.880 5.827 1.00 97.38 71 GLU A CA 1
ATOM 560 C C . GLU A 1 71 ? -3.966 5.396 6.151 1.00 97.38 71 GLU A C 1
ATOM 562 O O . GLU A 1 71 ? -4.743 5.073 7.051 1.00 97.38 71 GLU A O 1
ATOM 567 N N . VAL A 1 72 ? -3.223 4.491 5.503 1.00 98.31 72 VAL A N 1
ATOM 568 C CA . VAL A 1 72 ? -3.264 3.047 5.795 1.00 98.31 72 VAL A CA 1
ATOM 569 C C . VAL A 1 72 ? -2.883 2.767 7.249 1.00 98.31 72 VAL A C 1
ATOM 571 O O . VAL A 1 72 ? -3.586 2.019 7.932 1.00 98.31 72 VAL A O 1
ATOM 574 N N . ILE A 1 73 ? -1.804 3.379 7.749 1.00 98.25 73 ILE A N 1
ATOM 575 C CA . ILE A 1 73 ? -1.360 3.196 9.140 1.00 98.25 73 ILE A CA 1
ATOM 576 C C . ILE A 1 73 ? -2.449 3.662 10.112 1.00 98.25 73 ILE A C 1
ATOM 578 O O . ILE A 1 73 ? -2.815 2.923 11.031 1.00 98.25 73 ILE A O 1
ATOM 582 N N . LYS A 1 74 ? -3.018 4.851 9.877 1.00 97.88 74 LYS A N 1
ATOM 583 C CA . LYS A 1 74 ? -4.112 5.398 10.697 1.00 97.88 74 LYS A CA 1
ATOM 584 C C . LYS A 1 74 ? -5.338 4.487 10.680 1.00 97.88 74 LYS A C 1
ATOM 586 O O . LYS A 1 74 ? -5.939 4.244 11.727 1.00 97.88 74 LYS A O 1
ATOM 591 N N . TYR A 1 75 ? -5.693 3.949 9.514 1.00 98.19 75 TYR A N 1
ATOM 592 C CA . TYR A 1 75 ? -6.847 3.069 9.384 1.00 98.19 75 TYR A CA 1
ATOM 593 C C . TYR A 1 75 ? -6.662 1.781 10.197 1.00 98.19 75 TYR A C 1
ATOM 595 O O . TYR A 1 75 ? -7.534 1.441 10.997 1.00 98.19 75 TYR A O 1
ATOM 603 N N . VAL A 1 76 ? -5.498 1.125 10.107 1.00 98.31 76 VAL A N 1
ATOM 604 C CA . VAL A 1 76 ? -5.189 -0.072 10.914 1.00 98.31 76 VAL A CA 1
ATOM 605 C C . VAL A 1 76 ? -5.256 0.225 12.415 1.00 98.31 76 VAL A C 1
ATOM 607 O O . VAL A 1 76 ? -5.873 -0.538 13.157 1.00 98.31 76 VAL A O 1
ATOM 610 N N . GLN A 1 77 ? -4.687 1.345 12.866 1.00 98.12 77 GLN A N 1
ATOM 611 C CA . GLN A 1 77 ? -4.741 1.750 14.276 1.00 98.12 77 GLN A CA 1
ATOM 612 C C . GLN A 1 77 ? -6.182 1.972 14.758 1.00 98.12 77 GLN A C 1
ATOM 614 O O . GLN A 1 77 ? -6.544 1.528 15.849 1.00 98.12 77 GLN A O 1
ATOM 619 N N . SER A 1 78 ? -7.027 2.606 13.939 1.00 97.94 78 SER A N 1
ATOM 620 C CA . SER A 1 78 ? -8.439 2.819 14.282 1.00 97.94 78 SER A CA 1
ATOM 621 C C . SER A 1 78 ? -9.234 1.513 14.352 1.00 97.94 78 SER A C 1
ATOM 623 O O . SER A 1 78 ? -10.046 1.338 15.260 1.00 97.94 78 SER A O 1
ATOM 625 N N . LEU A 1 79 ? -8.960 0.556 13.457 1.00 97.81 79 LEU A N 1
ATOM 626 C CA . LEU A 1 79 ? -9.559 -0.777 13.512 1.00 97.81 79 LEU A CA 1
ATOM 627 C C . LEU A 1 79 ? -9.149 -1.519 14.788 1.00 97.81 79 LEU A C 1
ATOM 629 O O . LEU A 1 79 ? -10.008 -2.082 15.461 1.00 97.81 79 LEU A O 1
ATOM 633 N N . GLN A 1 80 ? -7.867 -1.479 15.161 1.00 97.38 80 GLN A N 1
ATOM 634 C CA . GLN A 1 80 ? -7.383 -2.084 16.407 1.00 97.38 80 GLN A CA 1
ATOM 635 C C . GLN A 1 80 ? -8.050 -1.469 17.644 1.00 97.38 80 GLN A C 1
ATOM 637 O O . GLN A 1 80 ? -8.429 -2.193 18.562 1.00 97.38 80 GLN A O 1
ATOM 642 N N . GLN A 1 81 ? -8.219 -0.144 17.665 1.00 97.00 81 GLN A N 1
ATOM 643 C CA . GLN A 1 81 ? -8.915 0.545 18.750 1.00 97.00 81 GLN A CA 1
ATOM 644 C C . GLN A 1 81 ? -10.385 0.117 18.834 1.00 97.00 81 GLN A C 1
ATOM 646 O O . GLN A 1 81 ? -10.856 -0.240 19.911 1.00 97.00 81 GLN A O 1
ATOM 651 N N . ARG A 1 82 ? -11.079 0.057 17.694 1.00 96.50 82 ARG A N 1
ATOM 652 C CA . ARG A 1 82 ? -12.476 -0.387 17.629 1.00 96.50 82 ARG A CA 1
ATOM 653 C C . ARG A 1 82 ? -12.655 -1.830 18.097 1.00 96.50 82 ARG A C 1
ATOM 655 O O . ARG A 1 82 ? -13.639 -2.128 18.765 1.00 96.50 82 ARG A O 1
ATOM 662 N N . VAL A 1 83 ? -11.725 -2.725 17.761 1.00 95.88 83 VAL A N 1
ATOM 663 C CA . VAL A 1 83 ? -11.752 -4.113 18.249 1.00 95.88 83 VAL A CA 1
ATOM 664 C C . VAL A 1 83 ? -11.641 -4.146 19.773 1.00 95.88 83 VAL A C 1
ATOM 666 O O . VAL A 1 83 ? -12.501 -4.751 20.404 1.00 95.88 83 VAL A O 1
ATOM 669 N N . ARG A 1 84 ? -10.682 -3.422 20.370 1.00 93.31 84 ARG A N 1
ATOM 670 C CA . ARG A 1 84 ? -10.535 -3.348 21.837 1.00 93.31 84 ARG A CA 1
ATOM 671 C C . ARG A 1 84 ? -11.794 -2.832 22.533 1.00 93.31 84 ARG A C 1
ATOM 673 O O . ARG A 1 84 ? -12.191 -3.367 23.563 1.00 93.31 84 ARG A O 1
ATOM 680 N N . GLU A 1 85 ? -12.420 -1.795 21.981 1.00 93.69 85 GLU A N 1
ATOM 681 C CA . GLU A 1 85 ? -13.664 -1.233 22.523 1.00 93.69 85 GLU A CA 1
ATOM 682 C C . GLU A 1 85 ? -14.816 -2.242 22.478 1.00 93.69 85 GLU A C 1
ATOM 684 O O . GLU A 1 85 ? -15.556 -2.379 23.451 1.00 93.69 85 GLU A O 1
ATOM 689 N N . LEU A 1 86 ? -14.948 -2.983 21.375 1.00 94.06 86 LEU A N 1
ATOM 690 C CA . LEU A 1 86 ? -15.966 -4.024 21.235 1.00 94.06 86 LEU A CA 1
ATOM 691 C C . LEU A 1 86 ? -15.707 -5.210 22.169 1.00 94.06 86 LEU A C 1
ATOM 693 O O . LEU A 1 86 ? -16.640 -5.706 22.791 1.00 94.06 86 LEU A O 1
ATOM 697 N N . GLU A 1 87 ? -14.459 -5.649 22.312 1.00 90.44 87 GLU A N 1
ATOM 698 C CA . GLU A 1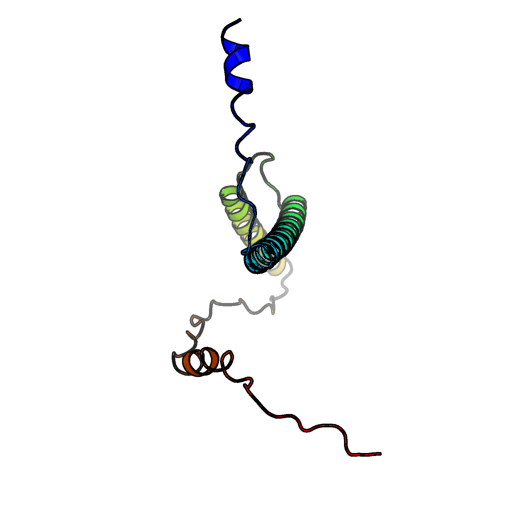 87 ? -14.081 -6.720 23.241 1.00 90.44 87 GLU A CA 1
ATOM 699 C C . GLU A 1 87 ? -14.377 -6.330 24.696 1.00 90.44 87 GLU A C 1
ATOM 701 O O . GLU A 1 87 ? -14.962 -7.120 25.441 1.00 90.44 87 GLU A O 1
ATOM 706 N N . ALA A 1 88 ? -14.067 -5.085 25.077 1.00 88.88 88 ALA A N 1
ATOM 707 C CA . ALA A 1 88 ? -14.405 -4.542 26.390 1.00 88.88 88 ALA A CA 1
ATOM 708 C C . ALA A 1 88 ? -15.925 -4.468 26.617 1.00 88.88 88 ALA A C 1
ATOM 710 O O . ALA A 1 88 ? -16.394 -4.767 27.713 1.00 88.88 88 ALA A O 1
ATOM 711 N N . ALA A 1 89 ? -16.699 -4.117 25.585 1.00 83.88 89 ALA A N 1
ATOM 712 C CA . ALA A 1 89 ? -18.158 -4.054 25.661 1.00 83.88 89 ALA A CA 1
ATOM 713 C C . ALA A 1 89 ? -18.825 -5.440 25.739 1.00 83.88 89 ALA A C 1
ATOM 715 O O . ALA A 1 89 ? -19.867 -5.584 26.374 1.00 83.88 89 ALA A O 1
ATOM 716 N N . VAL A 1 90 ? -18.236 -6.458 25.103 1.00 83.06 90 VAL A N 1
ATOM 717 C CA . VAL A 1 90 ? -18.765 -7.835 25.071 1.00 83.06 90 VAL A CA 1
ATOM 718 C C . VAL A 1 90 ? -18.251 -8.673 26.256 1.00 83.06 90 VAL A C 1
ATOM 720 O O . VAL A 1 90 ? -18.786 -9.743 26.535 1.00 83.06 90 VAL A O 1
ATOM 723 N N . GLY A 1 91 ? -17.257 -8.183 27.007 1.00 67.25 91 GLY A N 1
ATOM 724 C CA . GLY A 1 91 ? -16.731 -8.852 28.201 1.00 67.25 91 GLY A CA 1
ATOM 725 C C . GLY A 1 91 ? -15.871 -10.083 27.896 1.00 67.25 91 GLY A C 1
ATOM 726 O O . GLY A 1 91 ? -15.646 -10.907 28.781 1.00 67.25 91 GLY A O 1
ATOM 727 N N . VAL A 1 92 ? -15.386 -10.221 26.657 1.00 67.50 92 VAL A N 1
ATOM 728 C CA . VAL A 1 92 ? -14.447 -11.281 26.270 1.00 67.50 92 VAL A CA 1
ATOM 729 C C . VAL A 1 92 ? -13.029 -10.719 26.400 1.00 67.50 92 VAL A C 1
ATOM 731 O O . VAL A 1 92 ? -12.667 -9.828 25.632 1.00 67.50 92 VAL A O 1
ATOM 734 N N . PRO A 1 93 ? -12.203 -11.199 27.348 1.00 59.84 93 PRO A N 1
ATOM 735 C CA . PRO A 1 93 ? -10.805 -10.798 27.408 1.00 59.84 93 PRO A CA 1
ATOM 736 C C . PRO A 1 93 ? -10.080 -11.321 26.162 1.00 59.84 93 PRO A C 1
ATOM 738 O O . PRO A 1 93 ? -9.982 -12.529 25.942 1.00 59.84 93 PRO A O 1
ATOM 741 N N . SER A 1 94 ? -9.591 -10.401 25.332 1.00 59.28 94 SER A N 1
ATOM 742 C CA . SER A 1 94 ? -8.823 -10.716 24.130 1.00 59.28 94 SER A CA 1
ATOM 743 C C . SER A 1 94 ? -7.519 -11.419 24.500 1.00 59.28 94 SER A C 1
ATOM 745 O O . SER A 1 94 ? -6.638 -10.834 25.125 1.00 59.28 94 SER A O 1
ATOM 747 N N . THR A 1 95 ? -7.371 -12.681 24.099 1.00 55.78 95 THR A N 1
ATOM 748 C CA . THR A 1 95 ? -6.105 -13.426 24.166 1.00 55.78 95 THR A CA 1
ATOM 749 C C . THR A 1 95 ? -5.215 -13.148 22.953 1.00 55.78 95 THR A C 1
ATOM 751 O O . THR A 1 95 ? -4.378 -13.981 22.610 1.00 55.78 95 THR A O 1
ATOM 754 N N . ILE A 1 96 ? -5.394 -12.022 22.255 1.00 60.41 96 ILE A N 1
ATOM 755 C CA . ILE A 1 96 ? -4.467 -11.615 21.200 1.00 60.41 96 ILE A CA 1
ATOM 756 C C . ILE A 1 96 ? -3.251 -11.025 21.917 1.00 60.41 96 ILE A C 1
ATOM 758 O O . ILE A 1 96 ? -3.383 -9.953 22.511 1.00 60.41 96 ILE A O 1
ATOM 762 N N . PRO A 1 97 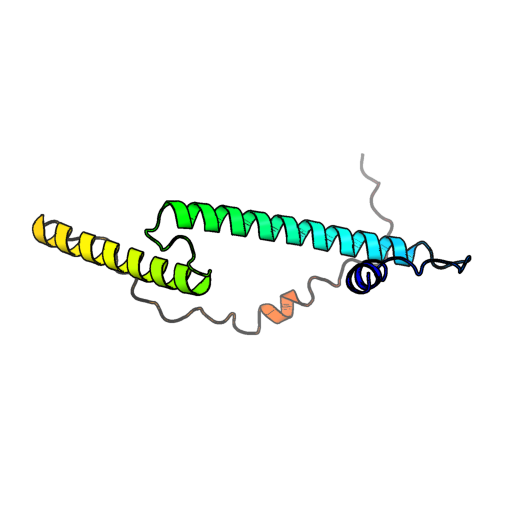? -2.080 -11.694 21.918 1.00 51.59 97 PRO A N 1
ATOM 763 C CA . PRO A 1 97 ? -0.892 -11.087 22.478 1.00 51.59 97 PRO A CA 1
ATOM 764 C C . PRO A 1 97 ? -0.635 -9.812 21.685 1.00 51.59 97 PRO A C 1
ATOM 766 O O . PRO A 1 97 ? -0.351 -9.844 20.486 1.00 51.59 97 PRO A O 1
ATOM 769 N N . GLU A 1 98 ? -0.796 -8.686 22.375 1.00 54.47 98 GLU A N 1
ATOM 770 C CA . GLU A 1 98 ? -0.220 -7.408 22.016 1.00 54.47 98 GLU A CA 1
ATOM 771 C C . GLU A 1 98 ? 1.217 -7.706 21.594 1.00 54.47 98 GLU A C 1
ATOM 773 O O . GLU A 1 98 ? 2.057 -8.061 22.424 1.00 54.47 98 GLU A O 1
ATOM 778 N N . ALA A 1 99 ? 1.481 -7.656 20.287 1.00 54.31 99 ALA A N 1
ATOM 779 C CA . ALA A 1 99 ? 2.827 -7.706 19.753 1.00 54.31 99 ALA A CA 1
ATOM 780 C C . ALA A 1 99 ? 3.510 -6.405 20.180 1.00 54.31 99 ALA A C 1
ATOM 782 O O . ALA A 1 99 ? 3.678 -5.476 19.391 1.00 54.31 99 ALA A O 1
ATOM 783 N N . LYS A 1 100 ? 3.849 -6.319 21.471 1.00 44.78 100 LYS A N 1
ATOM 784 C CA . LYS A 1 100 ? 4.812 -5.368 21.983 1.00 44.78 100 LYS A CA 1
ATOM 785 C C . LYS A 1 100 ? 6.031 -5.532 21.108 1.00 44.78 100 LYS A C 1
ATOM 787 O O . LYS A 1 100 ? 6.532 -6.641 20.923 1.00 44.78 100 LYS A O 1
ATOM 792 N N . ALA A 1 101 ? 6.441 -4.413 20.535 1.00 51.22 101 ALA A N 1
ATOM 793 C CA . ALA A 1 101 ? 7.691 -4.272 19.838 1.00 51.22 101 ALA A CA 1
ATOM 794 C C . ALA A 1 101 ? 8.809 -4.874 20.702 1.00 51.22 101 ALA A C 1
ATOM 796 O O . ALA A 1 101 ? 9.303 -4.237 21.628 1.00 51.22 101 ALA A O 1
ATOM 797 N N . HIS A 1 102 ? 9.206 -6.108 20.389 1.00 48.47 102 HIS A N 1
ATOM 798 C CA . HIS A 1 102 ? 10.566 -6.541 20.622 1.00 48.47 102 HIS A CA 1
ATOM 799 C C . HIS A 1 102 ? 11.420 -5.727 19.653 1.00 48.47 102 HIS A C 1
ATOM 801 O O . HIS A 1 102 ? 11.576 -6.032 18.472 1.00 48.47 102 HIS A O 1
ATOM 807 N N . GLU A 1 103 ? 11.895 -4.606 20.179 1.00 51.88 103 GLU A N 1
ATOM 808 C CA . GLU A 1 103 ? 13.309 -4.268 20.156 1.00 51.88 103 GLU A CA 1
ATOM 809 C C . GLU A 1 103 ? 14.191 -5.483 19.787 1.00 51.88 103 GLU A C 1
ATOM 811 O O . GLU A 1 103 ? 14.027 -6.576 20.333 1.00 51.88 103 GLU A O 1
ATOM 816 N N . ALA A 1 104 ? 15.121 -5.258 18.859 1.00 44.84 104 ALA A N 1
ATOM 817 C CA . ALA A 1 104 ? 15.954 -6.237 18.159 1.00 44.84 104 ALA A CA 1
ATOM 818 C C . ALA A 1 104 ? 15.297 -6.902 16.931 1.00 44.84 104 ALA A C 1
ATOM 820 O O . ALA A 1 104 ? 14.960 -8.081 16.918 1.00 44.84 104 ALA A O 1
ATOM 821 N N . TYR A 1 105 ? 15.354 -6.197 15.794 1.00 41.97 105 TYR A N 1
ATOM 822 C CA . TYR A 1 105 ? 16.077 -6.827 14.687 1.00 41.97 105 TYR A CA 1
ATOM 823 C C . TYR A 1 105 ? 17.461 -7.163 15.258 1.00 41.97 105 TYR A C 1
ATOM 825 O O . TYR A 1 105 ? 18.198 -6.216 15.555 1.00 41.97 105 TYR A O 1
ATOM 833 N N . PRO A 1 106 ? 17.842 -8.435 15.482 1.00 46.94 106 PRO A N 1
ATOM 834 C CA . PRO A 1 106 ? 19.253 -8.701 15.643 1.00 46.94 106 PRO A CA 1
ATOM 835 C C . PRO A 1 106 ? 19.863 -8.237 14.326 1.00 46.94 106 PRO A C 1
ATOM 837 O O . PRO A 1 106 ? 19.569 -8.791 13.263 1.00 46.94 106 PRO A O 1
ATOM 840 N N . ALA A 1 107 ? 20.648 -7.159 14.373 1.00 51.62 107 ALA A N 1
ATOM 841 C CA . ALA A 1 107 ? 21.581 -6.889 13.301 1.00 51.62 107 ALA A CA 1
ATOM 842 C C . ALA A 1 107 ? 22.269 -8.233 13.027 1.00 51.62 107 ALA A C 1
ATOM 844 O O . ALA A 1 107 ? 22.728 -8.853 13.995 1.00 51.62 107 ALA A O 1
ATOM 845 N N . PRO A 1 108 ? 22.271 -8.752 11.785 1.00 56.56 108 PRO A N 1
ATOM 846 C CA . PRO A 1 108 ? 23.092 -9.907 11.482 1.00 56.56 108 PRO A CA 1
ATOM 847 C C . PRO A 1 108 ? 24.497 -9.511 11.918 1.00 56.56 108 PRO A C 1
ATOM 849 O O . PRO A 1 108 ? 25.087 -8.597 11.341 1.00 56.56 108 PRO A O 1
ATOM 852 N N . SER A 1 109 ? 24.978 -10.110 13.009 1.00 52.31 109 SER A N 1
ATOM 853 C CA . SER A 1 109 ? 26.325 -9.860 13.484 1.00 52.31 109 SER A CA 1
ATOM 854 C C . SER A 1 109 ? 27.234 -10.111 12.289 1.00 52.31 109 SER A C 1
ATOM 856 O O . SER A 1 109 ? 27.098 -11.109 11.572 1.00 52.31 109 SER A O 1
ATOM 858 N N . THR A 1 110 ? 28.064 -9.116 11.997 1.00 61.44 110 THR A N 1
ATOM 859 C CA . THR A 1 110 ? 28.953 -8.993 10.839 1.00 61.44 110 THR A CA 1
ATOM 860 C C . THR A 1 110 ? 30.048 -10.056 10.869 1.00 61.44 110 THR A C 1
ATOM 862 O O . THR A 1 110 ? 31.225 -9.771 11.020 1.00 61.44 110 THR A O 1
ATOM 865 N N . SER A 1 111 ? 29.636 -11.312 10.767 1.00 52.06 111 SER A N 1
ATOM 866 C CA . SER A 1 111 ? 30.477 -12.503 10.742 1.00 52.06 111 SER A CA 1
ATOM 867 C C . SER A 1 111 ? 29.882 -13.541 9.781 1.00 52.06 111 SER A C 1
ATOM 869 O O . SER A 1 111 ? 30.607 -14.155 9.003 1.00 52.06 111 SER A O 1
ATOM 871 N N . ALA A 1 112 ? 28.548 -13.643 9.693 1.00 50.00 112 ALA A N 1
ATOM 872 C CA . ALA A 1 112 ? 27.888 -14.471 8.675 1.00 50.00 112 ALA A CA 1
ATOM 873 C C . ALA A 1 112 ? 27.793 -13.797 7.285 1.00 50.00 112 ALA A C 1
ATOM 875 O O . ALA A 1 112 ? 27.590 -14.478 6.280 1.00 50.00 112 ALA A O 1
ATOM 876 N N . ALA A 1 113 ? 27.952 -12.469 7.198 1.00 47.53 113 ALA A N 1
ATOM 877 C CA . ALA A 1 113 ? 27.947 -11.745 5.921 1.00 47.53 113 ALA A CA 1
ATOM 878 C C . ALA A 1 113 ? 29.281 -11.873 5.154 1.00 47.53 113 ALA A C 1
ATOM 880 O O . ALA A 1 113 ? 29.278 -11.879 3.923 1.00 47.53 113 ALA A O 1
ATOM 881 N N . GLU A 1 114 ? 30.407 -12.065 5.851 1.00 46.59 114 GLU A N 1
ATOM 882 C CA . GLU A 1 114 ? 31.719 -12.255 5.210 1.00 46.59 114 GLU A CA 1
ATOM 883 C C . GLU A 1 114 ? 31.825 -13.605 4.486 1.00 46.59 114 GLU A C 1
ATOM 885 O O . GLU A 1 114 ? 32.442 -13.709 3.427 1.00 46.59 114 GLU A O 1
ATOM 890 N N . THR A 1 115 ? 31.135 -14.641 4.971 1.00 51.09 115 THR A N 1
ATOM 891 C CA . THR A 1 115 ? 31.102 -15.957 4.309 1.00 51.09 115 THR A CA 1
ATOM 892 C C . THR A 1 115 ? 30.127 -16.033 3.130 1.00 51.09 115 THR A C 1
ATOM 894 O O . THR A 1 115 ? 30.209 -16.966 2.329 1.00 51.09 115 THR A O 1
ATOM 897 N N . ALA A 1 116 ? 29.226 -15.058 2.964 1.00 46.12 116 ALA A N 1
ATOM 898 C CA . ALA A 1 116 ? 28.349 -14.985 1.795 1.00 46.12 116 ALA A CA 1
ATOM 899 C C . ALA A 1 116 ? 29.022 -14.288 0.600 1.00 46.12 116 ALA A C 1
ATOM 901 O O . ALA A 1 116 ? 28.782 -14.687 -0.542 1.00 46.12 116 ALA A O 1
ATOM 902 N N . PHE A 1 117 ? 29.913 -13.321 0.853 1.00 43.84 117 PHE A N 1
ATOM 903 C CA . PHE A 1 117 ? 30.649 -12.607 -0.198 1.00 43.84 117 PHE A CA 1
ATOM 904 C C . PHE A 1 117 ? 31.638 -13.514 -0.959 1.00 43.84 117 PHE A C 1
ATOM 906 O O . PHE A 1 117 ? 31.920 -13.276 -2.126 1.00 43.84 117 PHE A O 1
ATOM 913 N N . LEU A 1 118 ? 32.084 -14.619 -0.349 1.00 45.22 118 LEU A N 1
ATOM 914 C CA . LEU A 1 118 ? 32.977 -15.614 -0.968 1.00 45.22 118 LEU A CA 1
ATOM 915 C C . LEU A 1 118 ? 32.272 -16.873 -1.509 1.00 45.22 118 LEU A C 1
ATOM 917 O O . LEU A 1 118 ? 32.931 -17.760 -2.053 1.00 45.22 118 LEU A O 1
ATOM 921 N N . ARG A 1 119 ? 30.937 -16.979 -1.423 1.00 49.09 119 ARG A N 1
ATOM 922 C CA . ARG A 1 119 ? 30.202 -18.107 -2.037 1.00 49.09 119 ARG A CA 1
ATOM 923 C C . ARG A 1 119 ? 29.929 -17.896 -3.533 1.00 49.09 119 ARG A C 1
ATOM 925 O O . ARG A 1 119 ? 29.652 -18.861 -4.241 1.00 49.09 119 ARG A O 1
ATOM 932 N N . ILE A 1 120 ? 30.069 -16.668 -4.033 1.00 48.22 120 ILE A N 1
ATOM 933 C CA . ILE A 1 120 ? 29.918 -16.326 -5.456 1.00 48.22 120 ILE A CA 1
ATOM 934 C C . ILE A 1 120 ? 31.295 -16.042 -6.076 1.00 48.22 120 ILE A C 1
ATOM 936 O O . ILE A 1 120 ? 31.467 -15.059 -6.773 1.00 48.22 120 ILE A O 1
ATOM 940 N N . GLU A 1 121 ? 32.308 -16.880 -5.825 1.00 44.7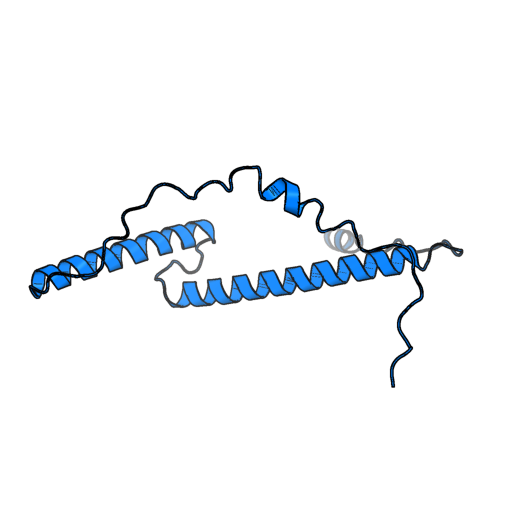5 121 GLU A N 1
ATOM 941 C CA . GLU A 1 121 ? 33.514 -16.866 -6.677 1.00 44.75 121 GLU A CA 1
ATOM 942 C C . GLU A 1 121 ? 34.336 -18.164 -6.681 1.00 44.75 121 GLU A C 1
ATOM 944 O O . GLU A 1 121 ? 35.530 -18.163 -6.964 1.00 44.75 121 GLU A O 1
ATOM 949 N N . ARG A 1 122 ? 33.713 -19.324 -6.426 1.00 54.41 122 ARG A N 1
ATOM 950 C CA . ARG A 1 122 ? 34.353 -20.619 -6.718 1.00 54.41 122 ARG A CA 1
ATOM 951 C C . ARG A 1 122 ? 33.393 -21.630 -7.331 1.00 54.41 122 ARG A C 1
ATOM 953 O O . ARG A 1 122 ? 32.907 -22.546 -6.677 1.00 54.41 122 ARG A O 1
ATOM 960 N N . ARG A 1 123 ? 33.195 -21.503 -8.641 1.00 48.09 123 ARG A N 1
ATOM 961 C CA . ARG A 1 123 ? 33.051 -22.664 -9.531 1.00 48.09 123 ARG A CA 1
ATOM 962 C C . ARG A 1 123 ? 33.868 -22.369 -10.786 1.00 48.09 123 ARG A C 1
ATOM 964 O O . ARG A 1 123 ? 33.391 -21.754 -11.725 1.00 48.09 123 ARG A O 1
ATOM 971 N N . SER A 1 124 ? 35.179 -22.497 -10.625 1.00 47.69 124 SER A N 1
ATOM 972 C CA . SER A 1 124 ? 35.938 -23.643 -11.135 1.00 47.69 124 SER A CA 1
ATOM 973 C C . SER A 1 124 ? 36.123 -23.525 -12.640 1.00 47.69 124 SER A C 1
ATOM 975 O O . SER A 1 124 ? 35.335 -24.025 -13.439 1.00 47.69 124 SER A O 1
ATOM 977 N N . VAL A 1 125 ? 37.227 -22.873 -12.989 1.00 50.62 125 VAL A N 1
ATOM 978 C CA . VAL A 1 125 ? 38.051 -23.328 -14.103 1.00 50.62 125 VAL A CA 1
ATOM 979 C C . VAL A 1 125 ? 38.387 -24.805 -13.848 1.00 50.62 125 VAL A C 1
ATOM 981 O O . VAL A 1 125 ? 38.630 -25.189 -12.705 1.00 50.62 125 VAL A O 1
ATOM 984 N N . GLU A 1 126 ? 38.332 -25.597 -14.916 1.00 46.81 126 GLU A N 1
ATOM 985 C CA . GLU A 1 126 ? 38.885 -26.950 -15.057 1.00 46.81 126 GLU A CA 1
ATOM 986 C C . GLU A 1 126 ? 38.313 -28.067 -14.165 1.00 46.81 126 GLU A C 1
ATOM 988 O O . GLU A 1 126 ? 38.558 -28.170 -12.969 1.00 46.81 126 GLU A O 1
ATOM 993 N N . THR A 1 127 ? 37.614 -29.015 -14.790 1.00 43.66 127 THR A N 1
ATOM 994 C CA . THR A 1 127 ? 38.194 -30.340 -15.092 1.00 43.66 127 THR A CA 1
ATOM 995 C C . THR A 1 127 ? 37.168 -31.206 -15.823 1.00 43.66 127 THR A C 1
ATOM 997 O O . THR A 1 127 ? 36.032 -31.390 -15.388 1.00 43.66 127 THR A O 1
ATOM 1000 N N . GLY A 1 128 ? 37.577 -31.742 -16.973 1.00 51.22 128 GLY A N 1
ATOM 1001 C CA . GLY A 1 128 ? 36.831 -32.748 -17.715 1.00 51.22 128 GLY A CA 1
ATOM 1002 C C . GLY A 1 128 ? 36.833 -34.091 -16.993 1.00 51.22 128 GLY A C 1
ATOM 1003 O O . GLY A 1 128 ? 37.731 -34.903 -17.189 1.00 51.22 128 GLY A O 1
ATOM 1004 N N . LYS A 1 129 ? 35.809 -34.345 -16.180 1.00 54.12 129 LYS A N 1
ATOM 1005 C CA . LYS A 1 129 ? 35.498 -35.689 -15.686 1.00 54.12 129 LYS A CA 1
ATOM 1006 C C . LYS A 1 129 ? 34.044 -35.735 -15.242 1.00 54.12 129 LYS A C 1
ATOM 1008 O O . LYS A 1 129 ? 33.762 -35.251 -14.162 1.00 54.12 129 LYS A O 1
ATOM 1013 N N . LEU A 1 130 ? 33.155 -36.279 -16.077 1.00 42.94 130 LEU A N 1
ATOM 1014 C CA . LEU A 1 130 ? 31.952 -37.037 -15.688 1.00 42.94 130 LEU A CA 1
ATOM 1015 C C . LEU A 1 130 ? 31.300 -37.635 -16.950 1.00 42.94 130 LEU A C 1
ATOM 1017 O O . LEU A 1 130 ? 30.394 -37.035 -17.521 1.00 42.94 130 LEU A O 1
ATOM 1021 N N . ALA A 1 131 ? 31.774 -38.808 -17.373 1.00 39.44 131 ALA A N 1
ATOM 1022 C CA . ALA A 1 131 ? 30.960 -39.819 -18.054 1.00 39.44 131 ALA A CA 1
ATOM 1023 C C . ALA A 1 131 ? 31.712 -41.163 -18.062 1.00 39.44 131 ALA A C 1
ATOM 1025 O O . ALA A 1 131 ? 32.165 -41.638 -19.095 1.00 39.44 131 ALA A O 1
ATOM 1026 N N . GLU A 1 132 ? 31.864 -41.755 -16.882 1.00 45.06 132 GLU A N 1
ATOM 1027 C CA . GLU A 1 132 ? 31.884 -43.209 -16.743 1.00 45.06 132 GLU A CA 1
ATOM 1028 C C . GLU A 1 132 ? 31.026 -43.518 -15.515 1.00 45.06 132 GLU A C 1
ATOM 1030 O O . GLU A 1 132 ? 31.446 -43.243 -14.394 1.00 45.06 132 GLU A O 1
ATOM 1035 N N . LEU A 1 133 ? 29.780 -43.947 -15.735 1.00 36.28 133 LEU A N 1
ATOM 1036 C CA . LEU A 1 133 ? 29.232 -45.142 -15.096 1.00 36.28 133 LEU A CA 1
ATOM 1037 C C . LEU A 1 133 ? 27.848 -45.468 -15.683 1.00 36.28 133 LEU A C 1
ATOM 1039 O O . LEU A 1 133 ? 26.904 -44.698 -15.507 1.00 36.28 133 LEU A O 1
ATOM 1043 N N . VAL A 1 134 ? 27.799 -46.669 -16.265 1.00 38.19 134 VAL A N 1
ATOM 1044 C CA . VAL A 1 134 ? 26.663 -47.463 -16.773 1.00 38.19 134 VAL A CA 1
ATOM 1045 C C . VAL A 1 134 ? 26.091 -47.047 -18.124 1.00 38.19 134 VAL A C 1
ATOM 1047 O O . VAL A 1 134 ? 25.333 -46.059 -18.203 1.00 38.19 134 VAL A O 1
#

Foldseek 3Di:
DVVVVVVPPPDDDDDDDDDDDPPVVVVVVVVVVVVVVVVVVVVVVVVVVVVVLPVVFDDDPPDDPVRVVVSSVVRVVVVVVVVVVVCVVVVPPDPPPPPDDPDDPPPPPPPVVVVVVPVPPDDDDDDDDDDDDD